Protein AF-F3FWR5-F1 (afdb_monomer)

Radius of gyration: 26.17 Å; Cα contacts (8 Å, |Δi|>4): 31; chains: 1; bounding box: 48×22×76 Å

pLDDT: mean 91.96, std 5.71, range [56.81, 97.5]

Secondary structure (DSSP, 8-state):
---HHHHHHHHHHHHHHHHHHHHTT---S-HHHHHHHHT-------TBTTTB-SS-------PPTT--HHHHHHHHHHHHT-

Foldseek 3Di:
DDPVVCVVCVVVVLVVQCVVCVVVVHDDPGSVSVVVVVPDDDDDDDCAVGVDVNDDDDPDDDDDPPDDPVNSVVVVVVVVVD

Sequence (82 aa):
MIPTTIGGLLSAIGIAGMDRLVRLNVIAKSGRAVEAAGDVHVLLLDKTGTITFGNRRCAAVYAAPGVTPKELGEGALLASLA

Mean predicted aligned error: 7.94 Å

Organism: NCBI:txid629262

Solvent-accessible surface area (backbone atoms only — not comparable to full-atom values): 5441 Å² total; per-residue (Å²): 136,82,68,58,70,62,64,61,45,54,61,53,52,51,50,54,54,52,55,53,33,50,78,68,76,43,89,73,97,42,66,66,59,55,56,56,59,71,73,58,91,75,86,87,78,65,54,73,60,68,76,38,89,57,67,92,70,91,87,77,84,84,63,58,93,96,49,51,71,62,60,52,50,53,52,54,50,61,66,66,74,107

Structure (mmCIF, N/CA/C/O backbone):
data_AF-F3FWR5-F1
#
_entry.id   AF-F3FWR5-F1
#
loop_
_atom_site.group_PDB
_atom_site.id
_atom_site.type_symbol
_atom_site.label_atom_id
_atom_site.label_alt_id
_atom_site.label_comp_id
_atom_site.label_asym_id
_atom_site.label_entity_id
_atom_site.label_seq_id
_atom_site.pdbx_PDB_ins_code
_atom_site.Cartn_x
_atom_site.Cartn_y
_atom_site.Cartn_z
_atom_site.occupancy
_atom_site.B_iso_or_equiv
_atom_site.auth_seq_id
_atom_site.auth_comp_id
_atom_site.auth_asym_id
_atom_site.auth_atom_id
_atom_site.pdbx_PDB_model_num
ATOM 1 N N . MET A 1 1 ? 20.350 7.372 -42.916 1.00 73.62 1 MET A N 1
ATOM 2 C CA . MET A 1 1 ? 20.527 8.366 -41.834 1.00 73.62 1 MET A CA 1
ATOM 3 C C . MET A 1 1 ? 20.526 7.602 -40.515 1.00 73.62 1 MET A C 1
ATOM 5 O O . MET A 1 1 ? 19.655 6.759 -40.349 1.00 73.62 1 MET A O 1
ATOM 9 N N . ILE A 1 2 ? 21.530 7.783 -39.650 1.00 85.75 2 ILE A N 1
ATOM 10 C CA . ILE A 1 2 ? 21.614 7.073 -38.357 1.00 85.75 2 ILE A CA 1
ATOM 11 C C . ILE A 1 2 ? 20.719 7.817 -37.349 1.00 85.75 2 ILE A C 1
ATOM 13 O O . ILE A 1 2 ? 20.826 9.041 -37.284 1.00 85.75 2 ILE A O 1
ATOM 17 N N . PRO A 1 3 ? 19.855 7.139 -36.567 1.00 88.12 3 PRO A N 1
ATOM 18 C CA . PRO A 1 3 ? 18.881 7.787 -35.683 1.00 88.12 3 PRO A CA 1
ATOM 19 C C . PRO A 1 3 ? 19.522 8.281 -34.371 1.00 88.12 3 PRO A C 1
ATOM 21 O O . PRO A 1 3 ? 19.144 7.873 -33.273 1.00 88.12 3 PRO A O 1
ATOM 24 N N . THR A 1 4 ? 20.513 9.164 -34.472 1.00 93.69 4 THR A N 1
ATOM 25 C CA . THR A 1 4 ? 21.331 9.626 -33.339 1.00 93.69 4 THR A CA 1
ATOM 26 C C . THR A 1 4 ? 20.535 10.417 -32.300 1.00 93.69 4 THR A C 1
ATOM 28 O O . THR A 1 4 ? 20.808 10.292 -31.110 1.00 93.69 4 THR A O 1
ATOM 31 N N . THR A 1 5 ? 19.506 11.166 -32.711 1.00 93.69 5 THR A N 1
ATOM 32 C CA . THR A 1 5 ? 18.630 11.908 -31.787 1.00 93.69 5 THR A CA 1
ATOM 33 C C . THR A 1 5 ? 17.849 10.971 -30.866 1.00 93.69 5 THR A C 1
ATOM 35 O O . THR A 1 5 ? 17.873 11.143 -29.652 1.00 93.69 5 THR A O 1
ATOM 38 N N . ILE A 1 6 ? 17.191 9.946 -31.419 1.00 92.06 6 ILE A N 1
ATOM 39 C CA . ILE A 1 6 ? 16.416 8.981 -30.622 1.00 92.06 6 ILE A CA 1
ATOM 40 C C . ILE A 1 6 ? 17.362 8.130 -29.768 1.00 92.06 6 ILE A C 1
ATOM 42 O O . ILE A 1 6 ? 17.102 7.931 -28.583 1.00 9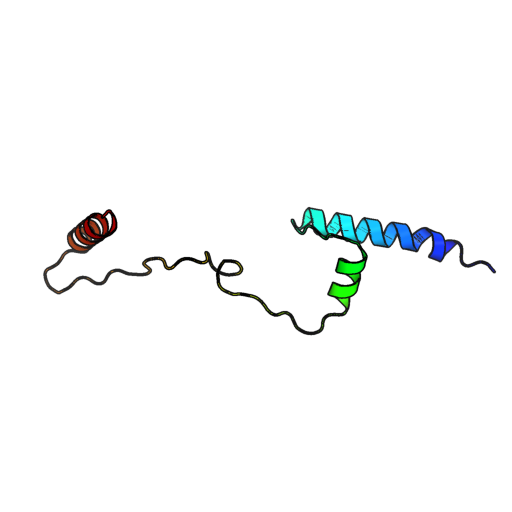2.06 6 ILE A O 1
ATOM 46 N N . GLY A 1 7 ? 18.490 7.693 -30.341 1.00 89.19 7 GLY A N 1
ATOM 47 C CA . GLY A 1 7 ? 19.501 6.918 -29.620 1.00 89.19 7 GLY A CA 1
ATOM 48 C C . GLY A 1 7 ? 20.062 7.644 -28.393 1.00 89.19 7 GLY A C 1
ATOM 49 O O . GLY A 1 7 ? 20.237 7.021 -27.350 1.00 89.19 7 GLY A O 1
ATOM 50 N N . GLY A 1 8 ? 20.289 8.961 -28.481 1.00 89.56 8 GLY A N 1
ATOM 51 C CA . GLY A 1 8 ? 20.754 9.767 -27.346 1.00 89.56 8 GLY A CA 1
ATOM 52 C C . GLY A 1 8 ? 19.684 10.023 -26.279 1.00 89.56 8 GLY A C 1
ATOM 53 O O . GLY A 1 8 ? 19.997 10.079 -25.091 1.00 89.56 8 GLY A O 1
ATOM 54 N N . LEU A 1 9 ? 18.416 10.157 -26.680 1.00 94.94 9 LEU A N 1
ATOM 55 C CA . LEU A 1 9 ? 17.320 10.476 -25.760 1.00 94.94 9 LEU A CA 1
ATOM 56 C C . LEU A 1 9 ? 16.812 9.267 -24.967 1.00 94.94 9 LEU A C 1
ATOM 58 O O . LEU A 1 9 ? 16.335 9.448 -23.847 1.00 94.94 9 LEU A O 1
ATOM 62 N N . LEU A 1 10 ? 16.934 8.049 -25.500 1.00 92.19 10 LEU A N 1
ATOM 63 C CA . LEU A 1 10 ? 16.404 6.840 -24.859 1.00 92.19 10 LEU A CA 1
ATOM 64 C C . LEU A 1 10 ? 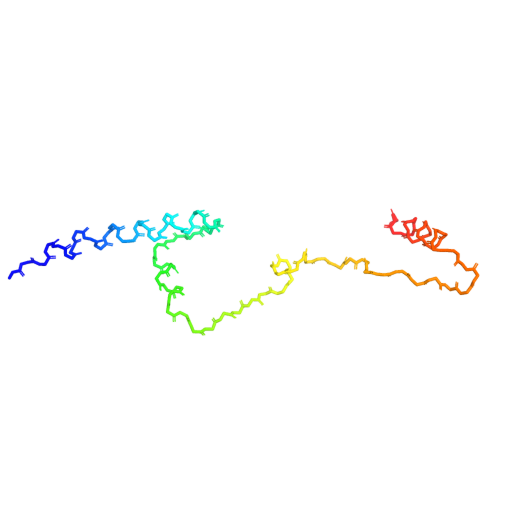16.936 6.656 -23.425 1.00 92.19 10 LEU A C 1
ATOM 66 O O . LEU A 1 10 ? 16.163 6.431 -22.494 1.00 92.19 10 LEU A O 1
ATOM 70 N N . SER A 1 11 ? 18.243 6.846 -23.224 1.00 88.81 11 SER A N 1
ATOM 71 C CA . SER A 1 11 ? 18.875 6.751 -21.901 1.00 88.81 11 SER A CA 1
ATOM 72 C C . SER A 1 11 ? 18.413 7.856 -20.947 1.00 88.81 11 SER A C 1
ATOM 74 O O . SER A 1 11 ? 18.165 7.597 -19.770 1.00 88.81 11 SER A O 1
ATOM 76 N N . ALA A 1 12 ? 18.263 9.086 -21.449 1.00 93.06 12 ALA A N 1
ATOM 77 C CA . ALA A 1 12 ? 17.818 10.224 -20.647 1.00 93.06 12 ALA A CA 1
ATOM 78 C C . ALA A 1 12 ? 16.378 10.036 -20.144 1.00 93.06 12 ALA A C 1
ATOM 80 O O . ALA A 1 12 ? 16.085 10.337 -18.987 1.00 93.06 12 ALA A O 1
ATOM 81 N N . ILE A 1 13 ? 15.498 9.482 -20.984 1.00 92.88 13 ILE A N 1
ATOM 82 C CA . ILE A 1 13 ? 14.109 9.174 -20.620 1.00 92.88 13 ILE A CA 1
ATOM 83 C C . ILE A 1 13 ? 14.063 8.131 -19.498 1.00 92.88 13 ILE A C 1
ATOM 85 O O . ILE A 1 13 ? 13.363 8.336 -18.506 1.00 92.88 13 ILE A O 1
ATOM 89 N N . GLY A 1 14 ? 14.843 7.050 -19.615 1.00 90.56 14 GLY A N 1
ATOM 90 C CA . GLY A 1 14 ? 14.908 6.010 -18.585 1.00 90.56 14 GLY A CA 1
ATOM 91 C C . GLY A 1 14 ? 15.352 6.556 -17.224 1.00 90.56 14 GLY A C 1
ATOM 92 O O . GLY A 1 14 ? 14.717 6.282 -16.206 1.00 90.56 14 GLY A O 1
ATOM 93 N N . ILE A 1 15 ? 16.394 7.394 -17.202 1.00 92.69 15 ILE A N 1
ATOM 94 C CA . ILE A 1 15 ? 16.894 8.024 -15.968 1.00 92.69 15 ILE A CA 1
ATOM 95 C C . ILE A 1 15 ? 15.848 8.974 -15.371 1.00 92.69 15 ILE A C 1
ATOM 97 O O . ILE A 1 15 ? 15.578 8.907 -14.172 1.00 92.69 15 ILE A O 1
ATOM 101 N N . ALA A 1 16 ? 15.222 9.821 -16.194 1.00 94.12 16 ALA A N 1
ATOM 102 C CA . ALA A 1 16 ? 14.188 10.747 -15.736 1.00 94.12 16 ALA A CA 1
ATOM 103 C C . ALA A 1 16 ? 12.971 10.013 -15.140 1.00 94.12 16 ALA A C 1
ATOM 105 O O . ALA A 1 16 ? 12.411 10.449 -14.132 1.00 94.12 16 ALA A O 1
ATOM 106 N N . GLY A 1 17 ? 12.584 8.873 -15.724 1.00 93.50 17 GLY A N 1
ATOM 107 C CA . GLY A 1 17 ? 11.523 8.018 -15.192 1.00 93.50 17 GLY A CA 1
ATOM 108 C C . GLY A 1 17 ? 11.862 7.450 -13.811 1.00 93.50 17 GLY A C 1
ATOM 109 O O . GLY A 1 17 ? 11.031 7.492 -12.903 1.00 93.50 17 GLY A O 1
ATOM 110 N N . MET A 1 18 ? 13.098 6.983 -13.626 1.00 95.38 18 MET A N 1
ATOM 111 C CA . MET A 1 18 ? 13.571 6.463 -12.340 1.00 95.38 18 MET A CA 1
ATOM 112 C C . MET A 1 18 ? 13.649 7.552 -11.258 1.00 95.38 18 MET A C 1
ATOM 114 O O . MET A 1 18 ? 13.191 7.316 -10.140 1.00 95.38 18 MET A O 1
ATOM 118 N N . ASP A 1 19 ? 14.152 8.751 -11.583 1.00 95.25 19 ASP A N 1
ATOM 119 C CA . ASP A 1 19 ? 14.196 9.894 -10.648 1.00 95.25 19 ASP A CA 1
ATOM 120 C C . ASP A 1 19 ? 12.795 10.259 -10.137 1.00 95.25 19 ASP A C 1
ATOM 122 O O . ASP A 1 19 ? 12.583 10.491 -8.943 1.00 95.25 19 ASP A O 1
ATOM 126 N N . ARG A 1 20 ? 11.796 10.233 -11.028 1.00 95.88 20 ARG A N 1
ATOM 127 C CA . ARG A 1 20 ? 10.402 10.515 -10.668 1.00 95.88 20 ARG A CA 1
ATOM 128 C C . ARG A 1 20 ? 9.849 9.532 -9.634 1.00 95.88 20 ARG A C 1
ATOM 130 O O . ARG A 1 20 ? 9.106 9.960 -8.753 1.00 95.88 20 ARG A O 1
ATOM 137 N N . LEU A 1 21 ? 10.192 8.246 -9.718 1.00 96.31 21 LEU A N 1
ATOM 138 C CA . LEU A 1 21 ? 9.726 7.246 -8.751 1.00 96.31 21 LEU A CA 1
ATOM 139 C C . LEU A 1 21 ? 10.320 7.466 -7.361 1.00 96.31 21 LEU A C 1
ATOM 141 O O . LEU A 1 21 ? 9.591 7.392 -6.373 1.00 96.31 21 LEU A O 1
ATOM 145 N N . VAL A 1 22 ? 11.605 7.822 -7.283 1.00 95.38 22 VAL A N 1
ATOM 146 C CA . VAL A 1 22 ? 12.269 8.116 -6.004 1.00 95.38 22 VAL A CA 1
ATOM 147 C C . VAL A 1 22 ? 11.592 9.292 -5.298 1.00 95.38 22 VAL A C 1
ATOM 149 O O . VAL A 1 22 ? 11.310 9.205 -4.105 1.00 95.38 22 VAL A O 1
ATOM 152 N N . ARG A 1 23 ? 11.226 10.354 -6.032 1.00 96.38 23 ARG A N 1
ATOM 153 C CA . ARG A 1 23 ? 10.469 11.497 -5.476 1.00 96.38 23 ARG A CA 1
ATOM 154 C C . ARG A 1 23 ? 9.085 11.117 -4.942 1.00 96.38 23 ARG A C 1
ATOM 156 O O . ARG A 1 23 ? 8.536 11.840 -4.117 1.00 96.38 23 ARG A O 1
ATOM 163 N N . LEU A 1 24 ? 8.522 10.006 -5.413 1.00 96.88 24 LEU A N 1
ATOM 164 C CA . LEU A 1 24 ? 7.244 9.451 -4.960 1.00 96.88 24 LEU A CA 1
ATOM 165 C C . LEU A 1 24 ? 7.417 8.367 -3.884 1.00 96.88 24 LEU A C 1
ATOM 167 O O . LEU A 1 24 ? 6.458 7.668 -3.567 1.00 96.88 24 LEU A O 1
ATOM 171 N N . ASN A 1 25 ? 8.619 8.226 -3.314 1.00 96.19 25 ASN A N 1
ATOM 172 C CA . ASN A 1 25 ? 8.976 7.197 -2.333 1.00 96.19 25 ASN A CA 1
ATOM 173 C C . ASN A 1 25 ? 8.823 5.759 -2.863 1.00 96.19 25 ASN A C 1
ATOM 175 O O . ASN A 1 25 ? 8.597 4.825 -2.095 1.00 96.19 25 ASN A O 1
ATOM 179 N N . VAL A 1 26 ? 8.961 5.567 -4.178 1.00 96.62 26 VAL A N 1
ATOM 180 C CA . VAL A 1 26 ? 8.939 4.252 -4.824 1.00 96.62 26 VAL A CA 1
ATOM 181 C C . VAL A 1 26 ? 10.364 3.853 -5.193 1.00 96.62 26 VAL A C 1
ATOM 183 O O . VAL A 1 26 ? 11.030 4.522 -5.982 1.00 96.62 26 VAL A O 1
ATOM 186 N N . ILE A 1 27 ? 10.826 2.722 -4.659 1.00 95.75 27 ILE A N 1
ATOM 187 C CA . ILE A 1 27 ? 12.132 2.145 -4.997 1.00 95.75 27 ILE A CA 1
ATOM 188 C C . ILE A 1 27 ? 11.929 1.062 -6.058 1.00 95.75 27 ILE A C 1
ATOM 190 O O . ILE A 1 27 ? 11.457 -0.037 -5.767 1.00 95.75 27 ILE A O 1
ATOM 194 N N . ALA A 1 28 ? 12.310 1.361 -7.299 1.00 94.56 28 ALA A N 1
ATOM 195 C CA . ALA A 1 28 ? 12.314 0.390 -8.388 1.00 94.56 28 ALA A CA 1
ATOM 196 C C . ALA A 1 28 ? 13.689 -0.286 -8.508 1.00 94.56 28 ALA A C 1
ATOM 198 O O . ALA A 1 28 ? 14.723 0.375 -8.564 1.00 94.56 28 ALA A O 1
ATOM 199 N N . LYS A 1 29 ? 13.706 -1.623 -8.591 1.00 93.75 29 LYS A N 1
ATOM 200 C CA . LYS A 1 29 ? 14.953 -2.409 -8.694 1.00 93.75 29 LYS A CA 1
ATOM 201 C C . LYS A 1 29 ? 15.645 -2.293 -10.059 1.00 93.75 29 LYS A C 1
ATOM 203 O O . LYS A 1 29 ? 16.810 -2.649 -10.180 1.00 93.75 29 LYS A O 1
ATOM 208 N N . SER A 1 30 ? 14.926 -1.865 -11.098 1.00 93.06 30 SER A N 1
ATOM 209 C CA . SER A 1 30 ? 15.459 -1.654 -12.452 1.00 93.06 30 SER A CA 1
ATOM 210 C C . SER A 1 30 ? 14.506 -0.794 -13.284 1.00 93.06 30 SER A C 1
ATOM 212 O O . SER A 1 30 ? 13.306 -0.787 -13.008 1.00 93.06 30 SER A O 1
ATOM 214 N N . GLY A 1 31 ? 15.011 -0.153 -14.345 1.00 91.00 31 GLY A N 1
ATOM 215 C CA . GLY A 1 31 ? 14.166 0.539 -15.332 1.00 91.00 31 GLY A CA 1
ATOM 216 C C . GLY A 1 31 ? 13.164 -0.400 -16.010 1.00 91.00 31 GLY A C 1
ATOM 217 O O . GLY A 1 31 ? 11.997 -0.056 -16.152 1.00 91.00 31 GLY A O 1
ATOM 218 N N . ARG A 1 32 ? 13.568 -1.649 -16.285 1.00 92.06 32 ARG A N 1
ATOM 219 C CA . ARG A 1 32 ? 12.681 -2.684 -16.839 1.00 92.06 32 ARG A CA 1
ATOM 220 C C . ARG A 1 32 ? 11.462 -2.962 -15.956 1.00 92.06 32 ARG A C 1
ATOM 222 O O . ARG A 1 32 ? 10.392 -3.251 -16.475 1.00 92.06 32 ARG A O 1
ATOM 229 N N . ALA A 1 33 ? 11.603 -2.888 -14.631 1.00 93.44 33 ALA A N 1
ATOM 230 C CA . ALA A 1 33 ? 10.465 -3.053 -13.725 1.00 93.44 33 ALA A CA 1
ATOM 231 C C . ALA A 1 33 ? 9.446 -1.910 -13.874 1.00 93.44 33 ALA A C 1
ATOM 233 O O . ALA A 1 33 ? 8.250 -2.147 -13.750 1.00 93.44 33 ALA A O 1
ATOM 234 N N . VAL A 1 34 ? 9.917 -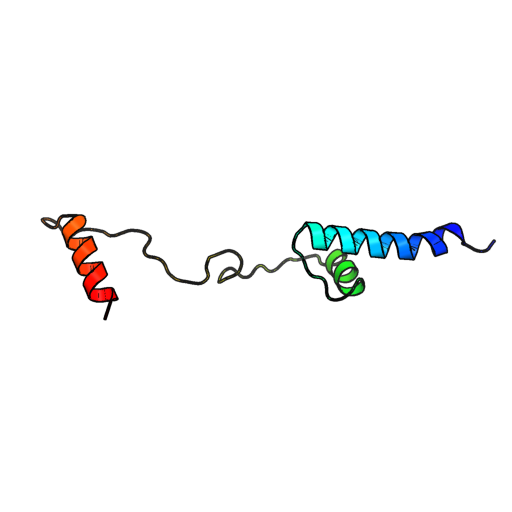0.695 -14.168 1.00 93.56 34 VAL A N 1
ATOM 235 C CA . VAL A 1 34 ? 9.067 0.477 -14.424 1.00 93.56 34 VAL A CA 1
ATOM 236 C C . VAL A 1 34 ? 8.365 0.358 -15.771 1.00 93.56 34 VAL A C 1
ATOM 238 O O . VAL A 1 34 ? 7.165 0.586 -15.851 1.00 93.56 34 VAL A O 1
ATOM 241 N N . GLU A 1 35 ? 9.090 -0.055 -16.810 1.00 93.06 35 GLU A N 1
ATOM 242 C CA . GLU A 1 35 ? 8.516 -0.303 -18.137 1.00 93.06 35 GLU A CA 1
ATOM 243 C C . GLU A 1 35 ? 7.443 -1.395 -18.085 1.00 93.06 35 GLU A C 1
ATOM 245 O O . GLU A 1 35 ? 6.333 -1.187 -18.563 1.00 93.06 35 GLU A O 1
ATOM 250 N N . ALA A 1 36 ? 7.738 -2.524 -17.430 1.00 94.38 36 ALA A N 1
ATOM 251 C CA . ALA A 1 36 ? 6.782 -3.615 -17.260 1.00 94.38 36 ALA A CA 1
ATOM 252 C C . ALA A 1 36 ? 5.544 -3.183 -16.461 1.00 94.38 36 ALA A C 1
ATOM 254 O O . ALA A 1 36 ? 4.437 -3.605 -16.776 1.00 94.38 36 ALA A O 1
ATOM 255 N N . ALA A 1 37 ? 5.711 -2.315 -15.456 1.00 94.31 37 ALA A N 1
ATOM 256 C CA . ALA A 1 37 ? 4.591 -1.738 -14.716 1.00 94.31 37 ALA A CA 1
ATOM 257 C C . ALA A 1 37 ? 3.718 -0.804 -15.576 1.00 94.31 37 ALA A C 1
ATOM 259 O O . ALA A 1 37 ? 2.559 -0.601 -15.239 1.00 94.31 37 ALA A O 1
ATOM 260 N N . GLY A 1 38 ? 4.239 -0.247 -16.673 1.00 93.25 38 GLY A N 1
ATOM 261 C CA . GLY A 1 38 ? 3.460 0.549 -17.625 1.00 93.25 38 GLY A CA 1
ATOM 262 C C . GLY A 1 38 ? 2.531 -0.278 -18.521 1.00 93.25 38 GLY A C 1
ATOM 263 O O . GLY A 1 38 ? 1.566 0.267 -19.044 1.00 93.25 38 GLY A O 1
ATOM 264 N N . ASP A 1 39 ? 2.799 -1.578 -18.667 1.00 96.06 39 ASP A N 1
ATOM 265 C CA . ASP A 1 39 ? 2.038 -2.510 -19.517 1.00 96.06 39 ASP A CA 1
ATOM 266 C C . ASP A 1 39 ? 1.015 -3.356 -18.721 1.00 96.06 39 ASP A C 1
ATOM 268 O O . ASP A 1 39 ? 0.367 -4.271 -19.236 1.00 96.06 39 ASP A O 1
ATOM 272 N N . VAL A 1 40 ? 0.844 -3.080 -17.422 1.00 96.19 40 VAL A N 1
ATOM 273 C CA . VAL A 1 40 ? -0.144 -3.790 -16.597 1.00 96.19 40 VAL A CA 1
ATOM 274 C C . VAL A 1 40 ? -1.539 -3.208 -16.795 1.00 96.19 40 VAL A C 1
ATOM 276 O O . VAL A 1 40 ? -1.743 -1.998 -16.805 1.00 96.19 40 VAL A O 1
ATOM 279 N N . HIS A 1 41 ? -2.528 -4.093 -16.888 1.00 97.50 41 HIS A N 1
ATOM 280 C CA . HIS A 1 41 ? -3.927 -3.712 -17.101 1.00 97.50 41 HIS A CA 1
ATOM 281 C C . HIS A 1 41 ? -4.773 -3.813 -15.824 1.00 97.50 41 HIS A C 1
ATOM 283 O O . HIS A 1 41 ? -5.857 -3.242 -15.741 1.00 97.50 41 HIS A O 1
ATOM 289 N N . VAL A 1 42 ? -4.290 -4.553 -14.821 1.00 96.88 42 VAL A N 1
ATOM 290 C CA . VAL A 1 42 ? -4.990 -4.805 -13.557 1.00 96.88 42 VAL A CA 1
ATOM 291 C C . VAL A 1 42 ? -4.021 -4.601 -12.401 1.00 96.88 42 VAL A C 1
ATOM 293 O O . VAL A 1 42 ? -2.909 -5.127 -12.415 1.00 96.88 42 VAL A O 1
ATOM 296 N N . LEU A 1 43 ? -4.473 -3.872 -11.381 1.00 94.69 43 LEU A N 1
ATOM 297 C CA . LEU A 1 43 ? -3.750 -3.671 -10.131 1.00 94.69 43 LEU A CA 1
ATOM 298 C C . LEU A 1 43 ? -4.453 -4.434 -9.008 1.00 94.69 43 LEU A C 1
ATOM 300 O O . LEU A 1 43 ? -5.599 -4.142 -8.672 1.00 94.69 43 LEU A O 1
ATOM 304 N N . LEU A 1 44 ? -3.754 -5.398 -8.412 1.00 94.94 44 LEU A N 1
ATOM 305 C CA . LEU A 1 44 ? -4.216 -6.088 -7.213 1.00 94.94 44 LEU A CA 1
ATOM 306 C C . LEU A 1 44 ? -3.596 -5.409 -5.995 1.00 94.94 44 LEU A C 1
ATOM 308 O O . LEU A 1 44 ? -2.380 -5.434 -5.818 1.00 94.94 44 LEU A O 1
ATOM 312 N N . LEU A 1 45 ? -4.433 -4.788 -5.167 1.00 93.88 45 LEU A N 1
ATOM 313 C CA . LEU A 1 45 ? -3.997 -4.173 -3.920 1.00 93.88 45 LEU A CA 1
ATOM 314 C C . LEU A 1 45 ? -4.276 -5.115 -2.757 1.00 93.88 45 LEU A C 1
ATOM 316 O O . LEU A 1 45 ? -5.423 -5.501 -2.524 1.00 93.88 45 LEU A O 1
ATOM 320 N N . ASP A 1 46 ? -3.235 -5.442 -1.997 1.00 92.62 46 ASP A N 1
ATOM 321 C CA . ASP A 1 46 ? -3.429 -6.092 -0.710 1.00 92.62 46 ASP A CA 1
ATOM 322 C C . ASP A 1 46 ? -4.003 -5.091 0.305 1.00 92.62 46 ASP A C 1
ATOM 324 O O . ASP A 1 46 ? -3.657 -3.908 0.334 1.00 92.62 46 ASP A O 1
ATOM 328 N N . LYS A 1 47 ? -4.919 -5.552 1.153 1.00 91.38 47 LYS A N 1
ATOM 329 C CA . LYS A 1 47 ? -5.577 -4.692 2.141 1.00 91.38 47 LYS A CA 1
ATOM 330 C C . LYS A 1 47 ? -4.788 -4.624 3.443 1.00 91.38 47 LYS A C 1
ATOM 332 O O . LYS A 1 47 ? -4.753 -3.572 4.084 1.00 91.38 47 LYS A O 1
ATOM 337 N N . THR A 1 48 ? -4.208 -5.735 3.884 1.00 87.31 48 THR A N 1
ATOM 338 C CA . THR A 1 48 ? -3.677 -5.890 5.246 1.00 87.31 48 THR A CA 1
ATOM 339 C C . THR A 1 48 ? -2.210 -5.481 5.284 1.00 87.31 48 THR A C 1
ATOM 341 O O . THR A 1 48 ? -1.373 -6.133 4.690 1.00 87.31 48 THR A O 1
ATOM 344 N N . GLY A 1 49 ? -1.869 -4.393 5.974 1.00 86.00 49 GLY A N 1
ATOM 345 C CA . GLY A 1 49 ? -0.484 -3.909 6.046 1.00 86.00 49 GLY A CA 1
ATOM 346 C C . GLY A 1 49 ? -0.052 -3.047 4.854 1.00 86.00 49 GLY A C 1
ATOM 347 O O . GLY A 1 49 ? 0.998 -2.420 4.930 1.00 86.00 49 GLY A O 1
ATOM 348 N N . THR A 1 50 ? -0.873 -2.964 3.798 1.00 89.56 50 THR A N 1
ATOM 349 C CA . THR A 1 50 ? -0.675 -2.051 2.657 1.00 89.56 50 THR A CA 1
ATOM 350 C C . THR A 1 50 ? -1.684 -0.894 2.700 1.00 89.56 50 THR A C 1
ATOM 352 O O . THR A 1 50 ? -1.303 0.237 2.980 1.00 89.56 50 THR A O 1
ATOM 355 N N . ILE A 1 51 ? -2.983 -1.153 2.476 1.00 87.94 51 ILE A N 1
ATOM 356 C CA . ILE A 1 51 ? -4.033 -0.110 2.577 1.00 87.94 51 ILE A CA 1
ATOM 357 C C . ILE A 1 51 ? -4.369 0.208 4.040 1.00 87.94 51 ILE A C 1
ATOM 359 O O . ILE A 1 51 ? -4.615 1.353 4.407 1.00 87.94 51 ILE A O 1
ATOM 363 N N . THR A 1 52 ? -4.431 -0.824 4.879 1.00 87.19 52 THR A N 1
ATOM 364 C CA . THR A 1 52 ? -4.752 -0.713 6.307 1.00 87.19 52 THR A CA 1
ATOM 365 C C . THR A 1 52 ? -3.518 -0.997 7.150 1.00 87.19 52 THR A C 1
ATOM 367 O O . THR A 1 52 ? -2.591 -1.656 6.690 1.00 87.19 52 THR A O 1
ATOM 370 N N . PHE A 1 53 ? -3.532 -0.597 8.423 1.00 85.19 53 PHE A N 1
ATOM 371 C CA . P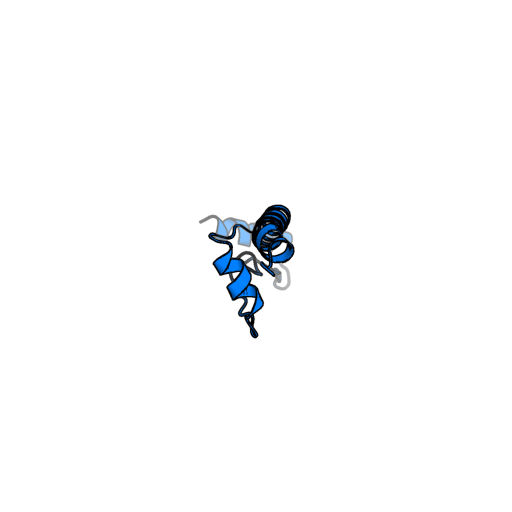HE A 1 53 ? -2.414 -0.802 9.357 1.00 85.19 53 PHE A CA 1
ATOM 372 C C . PHE A 1 53 ? -2.055 -2.270 9.652 1.00 85.19 53 PHE A C 1
ATOM 374 O O . PHE A 1 53 ? -1.133 -2.527 10.417 1.00 85.19 53 PHE A O 1
ATOM 381 N N . GLY A 1 54 ? -2.780 -3.241 9.089 1.00 83.00 54 GLY A N 1
A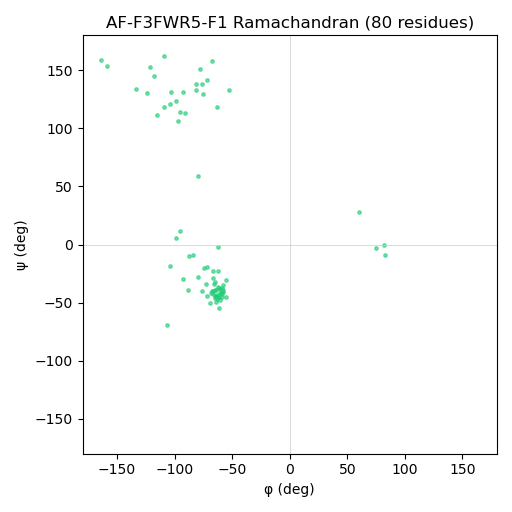TOM 382 C CA . GLY A 1 54 ? -2.434 -4.660 9.190 1.00 83.00 54 GLY A CA 1
ATOM 383 C C . GLY A 1 54 ? -2.733 -5.304 10.544 1.00 83.00 54 GLY A C 1
ATOM 384 O O . GLY A 1 54 ? -2.582 -6.513 10.683 1.00 83.00 54 GLY A O 1
ATOM 385 N N . ASN A 1 55 ? -3.216 -4.534 11.523 1.00 81.62 55 ASN A N 1
ATOM 386 C CA . ASN A 1 55 ? -3.656 -5.025 12.822 1.00 81.62 55 ASN A CA 1
ATOM 387 C C . ASN A 1 55 ? -5.126 -4.682 13.102 1.00 81.62 55 ASN A C 1
ATOM 389 O O . ASN A 1 55 ? -5.675 -3.701 12.595 1.00 81.62 55 ASN A O 1
ATOM 393 N N . ARG A 1 56 ? -5.783 -5.508 13.925 1.00 83.00 56 ARG A N 1
ATOM 394 C CA . ARG A 1 56 ? -7.121 -5.196 14.438 1.00 83.00 56 ARG A CA 1
ATOM 395 C C . ARG A 1 56 ? -6.980 -4.131 15.520 1.00 83.00 56 ARG A C 1
ATOM 397 O O . ARG A 1 56 ? -6.171 -4.284 16.429 1.00 83.00 56 ARG A O 1
ATOM 404 N N . ARG A 1 57 ? -7.767 -3.064 15.419 1.00 86.62 57 ARG A N 1
ATOM 405 C CA . ARG A 1 57 ? -7.860 -2.011 16.434 1.00 86.62 57 ARG A CA 1
ATOM 406 C C . ARG A 1 57 ? -9.283 -1.978 16.968 1.00 86.62 57 ARG A C 1
ATOM 408 O O . ARG A 1 57 ? -10.222 -2.227 16.213 1.00 86.62 57 ARG A O 1
ATOM 415 N N . CYS A 1 58 ? -9.434 -1.680 18.254 1.00 88.19 58 CYS A N 1
ATOM 416 C CA . CYS A 1 58 ? -10.749 -1.429 18.827 1.00 88.19 58 CYS A CA 1
ATOM 417 C C . CYS A 1 58 ? -11.349 -0.188 18.147 1.00 88.19 58 CYS A C 1
ATOM 419 O O . CYS A 1 58 ? -10.750 0.885 18.194 1.00 88.19 58 CYS A O 1
ATOM 421 N N . ALA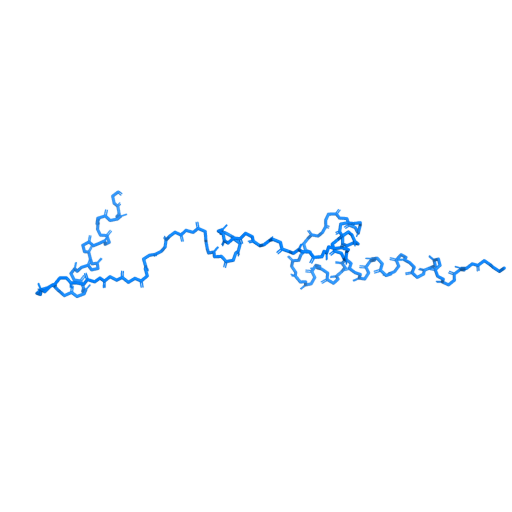 A 1 59 ? -12.483 -0.356 17.466 1.00 89.88 59 ALA A N 1
ATOM 422 C CA . ALA A 1 59 ? -13.160 0.730 16.756 1.00 89.88 59 ALA A CA 1
ATOM 423 C C . ALA A 1 59 ? -14.229 1.411 17.622 1.00 89.88 59 ALA A C 1
ATOM 425 O O . ALA A 1 59 ? -14.500 2.596 17.450 1.00 89.88 59 ALA A O 1
ATOM 426 N N . ALA A 1 60 ? -14.832 0.660 18.544 1.00 90.75 60 ALA A N 1
ATOM 427 C CA . ALA A 1 60 ? -15.849 1.137 19.465 1.00 90.75 60 ALA A CA 1
ATOM 428 C C . ALA A 1 60 ? -15.932 0.208 20.679 1.00 90.75 60 ALA A C 1
ATOM 430 O O . ALA A 1 60 ? -15.642 -0.986 20.583 1.00 90.75 60 ALA A O 1
ATOM 431 N N . VAL A 1 61 ? -16.370 0.767 21.803 1.00 90.69 61 VAL A N 1
ATOM 432 C CA . VAL A 1 61 ? -16.649 0.028 23.034 1.00 90.69 61 VAL A CA 1
ATOM 433 C C . VAL A 1 61 ? -18.091 0.320 23.426 1.00 90.69 61 VAL A C 1
ATOM 435 O O . VAL A 1 61 ? -18.504 1.479 23.438 1.00 90.69 61 VAL A O 1
ATOM 438 N N . TYR A 1 62 ? -18.864 -0.724 23.711 1.00 94.06 62 TYR A N 1
ATOM 439 C CA . TYR A 1 62 ? -20.295 -0.614 23.988 1.00 94.06 62 TYR A CA 1
ATOM 440 C C . TYR A 1 62 ? -20.565 -1.024 25.432 1.00 94.06 62 TYR A C 1
ATOM 442 O O . TYR A 1 62 ? -20.389 -2.187 25.792 1.00 94.06 62 TYR A O 1
ATOM 450 N N . ALA A 1 63 ? -20.954 -0.055 26.261 1.00 95.75 63 ALA A N 1
ATOM 451 C CA . ALA A 1 63 ? -21.233 -0.289 27.671 1.00 95.75 63 ALA A CA 1
ATOM 452 C C . ALA A 1 63 ? -22.589 -0.971 27.869 1.00 95.75 63 ALA A C 1
ATOM 454 O O . ALA A 1 63 ? -23.581 -0.611 27.232 1.00 95.75 63 ALA A O 1
ATOM 455 N N . ALA A 1 64 ? -22.624 -1.950 28.772 1.00 95.06 64 ALA A N 1
ATOM 456 C CA . ALA A 1 64 ? -23.873 -2.526 29.248 1.00 95.06 64 ALA A CA 1
ATOM 457 C C . ALA A 1 64 ? -24.659 -1.490 30.082 1.00 95.06 64 ALA A C 1
ATOM 459 O O . ALA A 1 64 ? -24.061 -0.548 30.613 1.00 95.06 64 ALA A O 1
ATOM 460 N N . PRO A 1 65 ? -25.987 -1.649 30.236 1.00 96.62 65 PRO A N 1
ATOM 461 C CA . PRO A 1 65 ? -26.776 -0.775 31.098 1.00 96.62 65 PRO A CA 1
ATOM 462 C C . PRO A 1 65 ? -26.192 -0.688 32.512 1.00 96.62 65 PRO A C 1
ATOM 464 O O . PRO A 1 65 ? -25.867 -1.706 33.117 1.00 96.62 65 PRO A O 1
ATOM 467 N N . GLY A 1 66 ? -26.066 0.532 33.034 1.00 96.06 66 GLY A N 1
ATOM 468 C CA . GLY A 1 66 ? -25.501 0.782 34.362 1.00 96.06 66 GLY A CA 1
ATOM 469 C C . GLY A 1 66 ? -23.969 0.801 34.431 1.00 96.06 66 GLY A C 1
ATOM 470 O O . GLY A 1 66 ? -23.447 1.063 35.507 1.00 96.06 66 GLY A O 1
ATOM 471 N N . VAL A 1 67 ? -23.254 0.580 33.321 1.00 97.12 67 VAL A N 1
ATOM 472 C CA . VAL A 1 67 ? -21.787 0.697 33.251 1.00 97.12 67 VAL A CA 1
ATOM 473 C C . VAL A 1 67 ? -21.406 2.005 32.569 1.00 97.12 67 VAL A C 1
ATOM 475 O O . VAL A 1 67 ? -21.908 2.332 31.491 1.00 97.12 67 VAL A O 1
ATOM 478 N N . THR A 1 68 ? -20.497 2.765 33.172 1.00 96.06 68 THR A N 1
ATOM 479 C CA . THR A 1 68 ? -19.980 3.982 32.546 1.00 96.06 68 THR A CA 1
ATOM 480 C C . THR A 1 68 ? -18.942 3.644 31.465 1.00 96.06 68 THR A C 1
ATOM 482 O O . THR A 1 68 ? -18.203 2.663 31.585 1.00 96.06 68 THR A O 1
ATOM 485 N N . PRO A 1 69 ? -18.795 4.474 30.413 1.00 94.00 69 PRO A N 1
ATOM 486 C CA . PRO A 1 69 ? -17.754 4.273 29.4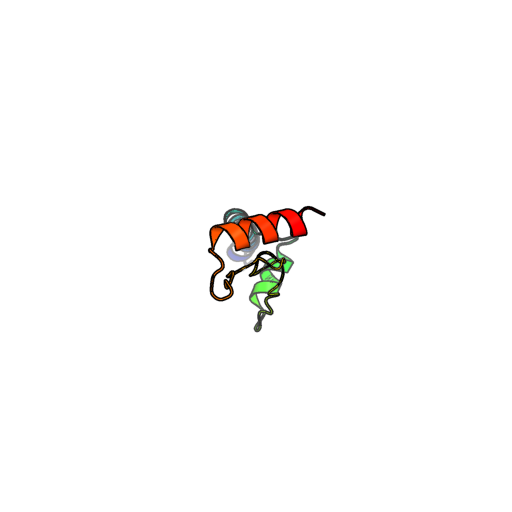01 1.00 94.00 69 PRO A CA 1
ATOM 487 C C . PRO A 1 69 ? -16.334 4.201 29.981 1.00 94.00 69 PRO A C 1
ATOM 489 O O . PRO A 1 69 ? -15.477 3.509 29.434 1.00 94.00 69 PRO A O 1
ATOM 492 N N . LYS A 1 70 ? -16.089 4.901 31.097 1.00 94.81 70 LYS A N 1
ATOM 493 C CA . LYS A 1 70 ? -14.799 4.912 31.788 1.00 94.81 70 LYS A CA 1
ATOM 494 C C . LYS A 1 70 ? -14.498 3.563 32.443 1.00 94.81 70 LYS A C 1
ATOM 496 O O . LYS A 1 70 ? -13.431 3.018 32.189 1.00 94.81 70 LYS A O 1
ATOM 501 N N . GLU A 1 71 ? -15.436 3.008 33.213 1.00 96.12 71 GLU A N 1
ATOM 502 C CA . GLU A 1 71 ? -15.274 1.695 33.864 1.00 96.12 71 GLU A CA 1
ATOM 503 C C . GLU A 1 71 ? -15.029 0.588 32.836 1.00 96.12 71 GLU A C 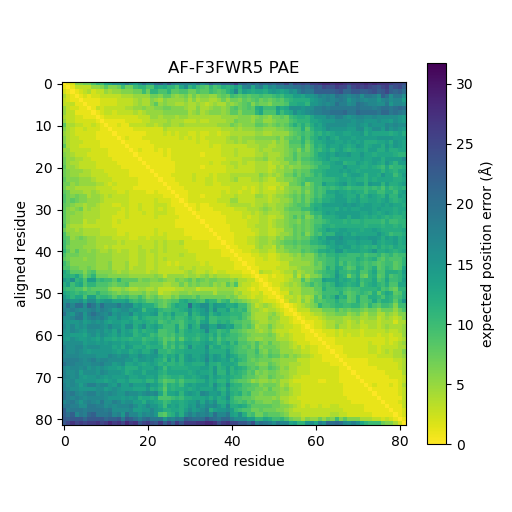1
ATOM 505 O O . GLU A 1 71 ? -14.141 -0.247 33.006 1.00 96.12 71 GLU A O 1
ATOM 510 N N . LEU A 1 72 ? -15.773 0.620 31.725 1.00 96.06 72 LEU A N 1
ATOM 511 C CA . LEU A 1 72 ? -15.567 -0.307 30.616 1.00 96.06 72 LEU A CA 1
ATOM 512 C C . LEU A 1 72 ? -14.169 -0.161 30.000 1.00 96.06 72 LEU A C 1
ATOM 514 O O . LEU A 1 72 ? -13.508 -1.164 29.737 1.00 96.06 72 LEU A O 1
ATOM 518 N N . GLY A 1 73 ? -13.720 1.076 29.764 1.00 94.62 73 GLY A N 1
ATOM 519 C CA . GLY A 1 73 ? -12.405 1.360 29.193 1.00 94.62 73 GLY A CA 1
ATOM 520 C C . GLY A 1 73 ? -11.254 0.909 30.094 1.00 94.62 73 GLY A C 1
ATOM 521 O O . GLY A 1 73 ? -10.318 0.274 29.614 1.00 94.62 73 GLY A O 1
ATOM 522 N N . GLU A 1 74 ? -11.340 1.185 31.396 1.00 95.06 74 GLU A N 1
ATOM 523 C CA . GLU A 1 74 ? -10.340 0.771 32.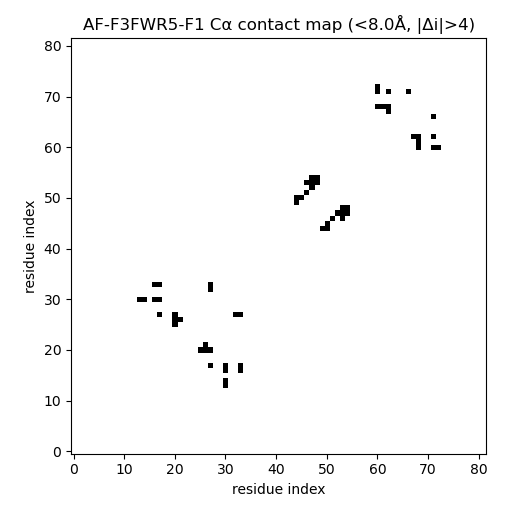387 1.00 95.06 74 GLU A CA 1
ATOM 524 C C . GLU A 1 74 ? -10.289 -0.757 32.526 1.00 95.06 74 GLU A C 1
ATOM 526 O O . GLU A 1 74 ? -9.204 -1.340 32.489 1.00 95.06 74 GLU A O 1
ATOM 531 N N . GLY A 1 75 ? -11.447 -1.423 32.589 1.00 94.88 75 GLY A N 1
ATOM 532 C CA . GLY A 1 75 ? -11.522 -2.884 32.623 1.00 94.88 75 GLY A CA 1
ATOM 533 C C . GLY A 1 75 ? -10.951 -3.535 31.360 1.00 94.88 75 GLY A C 1
ATOM 534 O O . GLY A 1 75 ? -10.157 -4.471 31.451 1.00 94.88 75 GLY A O 1
ATOM 535 N N . ALA A 1 76 ? -11.296 -3.009 30.180 1.00 94.00 76 ALA A N 1
ATOM 536 C CA . ALA A 1 76 ? -10.772 -3.498 28.906 1.00 94.00 76 ALA A CA 1
ATOM 537 C C . ALA A 1 76 ? -9.252 -3.299 28.787 1.00 94.00 76 ALA A C 1
ATOM 539 O O . ALA A 1 76 ? -8.561 -4.186 28.282 1.00 94.00 76 ALA A O 1
ATOM 540 N N . LEU A 1 77 ? -8.725 -2.168 29.272 1.00 93.19 77 LEU A N 1
ATOM 541 C CA . LEU A 1 77 ? -7.287 -1.906 29.320 1.00 93.19 77 LEU A CA 1
ATOM 542 C C . LEU A 1 77 ? -6.578 -2.934 30.205 1.00 93.19 77 LEU A C 1
ATOM 544 O O . LEU A 1 77 ? -5.667 -3.604 29.732 1.00 93.19 77 LEU A O 1
ATOM 548 N N . LEU A 1 78 ? -7.013 -3.085 31.459 1.00 95.06 78 LEU A N 1
ATOM 549 C CA . LEU A 1 78 ? -6.388 -4.002 32.416 1.00 95.06 78 LEU A CA 1
ATOM 550 C C . LEU A 1 78 ? -6.408 -5.453 31.921 1.00 95.06 78 LEU A C 1
ATOM 552 O O . LEU A 1 78 ? -5.397 -6.140 32.026 1.00 95.06 78 LEU A O 1
ATOM 556 N N . ALA A 1 79 ? -7.517 -5.902 31.328 1.00 92.44 79 ALA A N 1
ATOM 557 C CA . ALA A 1 79 ? -7.627 -7.247 30.763 1.00 92.44 79 ALA A CA 1
ATOM 558 C C . ALA A 1 79 ? -6.720 -7.471 29.539 1.00 92.44 79 ALA A C 1
ATOM 560 O O . ALA A 1 79 ? -6.303 -8.598 29.292 1.00 92.44 79 ALA A O 1
ATOM 561 N N . SER A 1 80 ? -6.419 -6.414 28.776 1.00 90.31 80 SER A N 1
ATOM 562 C CA . SER A 1 80 ? -5.570 -6.487 27.576 1.00 90.31 80 SER A CA 1
ATOM 563 C C . SER A 1 80 ? -4.072 -6.330 27.866 1.00 90.31 80 SER A C 1
ATOM 565 O O . SER A 1 80 ? -3.266 -6.496 26.955 1.00 90.31 80 SER A O 1
ATOM 567 N N . LEU A 1 81 ? -3.697 -5.953 29.095 1.00 86.62 81 LEU A N 1
ATOM 568 C CA . LEU A 1 81 ? -2.301 -5.827 29.536 1.00 86.62 81 LEU A CA 1
ATOM 569 C C . LEU A 1 81 ? -1.687 -7.159 30.006 1.00 86.62 81 LEU A C 1
ATOM 571 O O . LEU A 1 81 ? -0.486 -7.192 30.273 1.00 86.62 81 LEU A O 1
ATOM 575 N N . ALA A 1 82 ? -2.502 -8.210 30.139 1.00 56.81 82 ALA A N 1
ATOM 576 C CA . ALA A 1 82 ? -2.081 -9.557 30.525 1.00 56.81 82 ALA A CA 1
ATOM 577 C C . ALA A 1 82 ? -1.553 -10.375 29.337 1.00 56.81 82 ALA A C 1
ATOM 579 O O . ALA A 1 82 ? -2.106 -10.238 28.221 1.00 56.81 82 ALA A O 1
#

InterPro domains:
  IPR006391 P-type ATPase, B chain, subfamily IA [PTHR43743] (1-82)
  IPR018303 P-type ATPase, phosphorylation site [PS00154] (46-52)
  IPR023214 HAD superfamily [G3DSA:3.40.50.1000] (41-55)
  IPR023299 P-type ATPase, cytoplasmic domain N [G3DSA:3.40.1110.10] (56-80)

Nearest PDB structures (foldseek):
  6bzo-assembly1_F  TM=2.863E-01  e=7.974E+00  Mycobacterium tuberculosis